Protein AF-A0A183T6U9-F1 (afdb_monomer_lite)

Foldseek 3Di:
DDDPDPPCVVVPPPPDPPDPPCVVVVVVVVVVVVVVVVLVPDDDDQDPVCQLPRQWKHFPVNADPQKDQQDPPADFPDFHDDDDPPDGTGTMHTCVRIDGHDD

Sequence (103 aa):
MKEYCDPDTALTGDLRARESTMEPEIHDAVDAECIQNCLRQLPLPRQVSDLKNYPLYVLQRHLLKFEVIHTPDAPVIGFLKVGKIDSMGEPFSSRDYLHICHT

Radius of gyration: 22.12 Å; chains: 1; bounding box: 36×36×67 Å

Secondary structure (DSSP, 8-state):
------GGGGTSS---------HHHHHHHHHHHHHHHHHHHSPPP-SHHHHHT-SSEEEGGG--TTEEES-TTPPEEEEE--SSTTSPPEEEEEGGGEEE---

Organism: Schistocephalus solidus (NCBI:txid70667)

InterPro domains:
  IPR004583 DNA repair protein Rad4 [PTHR12135] (27-103)
  IPR018326 Rad4 beta-hairpin domain 1 [PF10403] (43-91)
  IPR018326 Rad4 beta-hairpin domain 1 [SM01030] (40-99)

pLDDT: mean 79.56, std 14.57, range [43.62, 95.94]

Structure (mmCIF, N/CA/C/O backbone):
data_AF-A0A183T6U9-F1
#
_entry.id   AF-A0A183T6U9-F1
#
loop_
_atom_site.group_PDB
_atom_site.id
_atom_site.type_symbol
_atom_site.label_atom_id
_atom_site.label_alt_id
_atom_site.label_comp_id
_atom_site.label_asym_id
_atom_site.label_entity_id
_atom_site.label_seq_id
_atom_site.pdbx_PDB_ins_code
_atom_site.Cartn_x
_atom_site.Cartn_y
_atom_site.Cartn_z
_atom_site.occupancy
_atom_site.B_iso_or_equiv
_atom_site.auth_seq_id
_atom_site.auth_comp_id
_atom_site.auth_asym_id
_atom_site.auth_atom_id
_atom_site.pdbx_PDB_model_num
ATOM 1 N N . MET A 1 1 ? -14.123 -6.120 -30.751 1.00 43.62 1 MET A N 1
ATOM 2 C CA . MET A 1 1 ? -12.920 -5.331 -30.421 1.00 43.62 1 MET A CA 1
ATOM 3 C C . MET A 1 1 ? -11.972 -5.483 -31.592 1.00 43.62 1 MET A C 1
ATOM 5 O O . MET A 1 1 ? -11.670 -6.612 -31.945 1.00 43.62 1 MET A O 1
ATOM 9 N N . LYS A 1 2 ? -11.657 -4.391 -32.293 1.00 46.38 2 LYS A N 1
ATOM 10 C CA . LYS A 1 2 ? -10.671 -4.408 -33.378 1.00 46.38 2 LYS A CA 1
ATOM 11 C C . LYS A 1 2 ? -9.315 -4.190 -32.723 1.00 46.38 2 LYS A C 1
ATOM 13 O O . LYS A 1 2 ? -9.084 -3.115 -32.182 1.00 46.38 2 LYS A O 1
ATOM 18 N N . GLU A 1 3 ? -8.491 -5.227 -32.734 1.00 51.53 3 GLU A N 1
ATOM 19 C CA . GLU A 1 3 ? -7.059 -5.123 -32.470 1.00 51.53 3 GLU A CA 1
ATOM 20 C C . GLU A 1 3 ? -6.500 -4.128 -33.492 1.00 51.53 3 GLU A C 1
ATOM 22 O O . GLU A 1 3 ? -6.526 -4.383 -34.698 1.00 51.53 3 GLU A O 1
ATOM 27 N N . TYR A 1 4 ? -6.096 -2.951 -33.026 1.00 55.81 4 TYR A N 1
ATOM 28 C CA . TYR A 1 4 ? -5.410 -1.967 -33.851 1.00 55.81 4 TYR A CA 1
ATOM 29 C C . TYR A 1 4 ? -3.947 -2.406 -33.926 1.00 55.81 4 TYR A C 1
ATOM 31 O O . TYR A 1 4 ? -3.098 -1.924 -33.186 1.00 55.81 4 TYR A O 1
ATOM 39 N N . CYS A 1 5 ? -3.678 -3.426 -34.735 1.00 55.66 5 CYS A N 1
ATOM 40 C CA . CYS A 1 5 ? -2.320 -3.779 -35.109 1.00 55.66 5 CYS A CA 1
ATOM 41 C C . CYS A 1 5 ? -2.148 -3.304 -36.547 1.00 55.66 5 CYS A C 1
ATOM 43 O O . CYS A 1 5 ? -2.720 -3.898 -37.464 1.00 55.66 5 CYS A O 1
ATOM 45 N N . ASP A 1 6 ? -1.458 -2.176 -36.714 1.00 58.31 6 ASP A N 1
ATOM 46 C CA . ASP A 1 6 ? -1.179 -1.598 -38.023 1.00 58.31 6 ASP A CA 1
ATOM 47 C C . ASP A 1 6 ? -0.342 -2.603 -38.837 1.00 58.31 6 ASP A C 1
ATOM 49 O O . ASP A 1 6 ? 0.798 -2.901 -38.467 1.00 58.31 6 ASP A O 1
ATOM 53 N N . PRO A 1 7 ? -0.878 -3.163 -39.939 1.00 58.84 7 PRO A N 1
ATOM 54 C CA . PRO A 1 7 ? -0.192 -4.198 -40.714 1.00 58.84 7 PRO A CA 1
ATOM 55 C C . PRO A 1 7 ? 1.064 -3.674 -41.435 1.00 58.84 7 PRO A C 1
ATOM 57 O O . PRO A 1 7 ? 1.867 -4.471 -41.918 1.00 58.84 7 PRO A O 1
ATOM 60 N N . ASP A 1 8 ? 1.259 -2.353 -41.474 1.00 53.31 8 ASP A N 1
ATOM 61 C CA . ASP A 1 8 ? 2.380 -1.699 -42.153 1.00 53.31 8 ASP A CA 1
ATOM 62 C C . ASP A 1 8 ? 3.701 -1.784 -41.371 1.00 53.31 8 ASP A C 1
ATOM 64 O O . ASP A 1 8 ? 4.769 -1.758 -41.980 1.00 53.31 8 ASP A O 1
ATOM 68 N N . THR A 1 9 ? 3.679 -1.969 -40.044 1.00 57.34 9 THR A N 1
ATOM 69 C CA . THR A 1 9 ? 4.921 -2.058 -39.247 1.00 57.34 9 THR A CA 1
ATOM 70 C C . THR A 1 9 ? 5.763 -3.287 -39.609 1.00 57.34 9 THR A C 1
ATOM 72 O O . THR A 1 9 ? 6.987 -3.255 -39.499 1.00 57.34 9 THR A O 1
ATOM 75 N N . ALA A 1 10 ? 5.136 -4.364 -40.092 1.00 54.19 10 ALA A N 1
ATOM 76 C CA . ALA A 1 10 ? 5.841 -5.582 -40.491 1.00 54.19 10 ALA A CA 1
ATOM 77 C C . ALA A 1 10 ? 6.580 -5.459 -41.841 1.00 54.19 10 ALA A C 1
ATOM 79 O O . ALA A 1 10 ? 7.465 -6.267 -42.121 1.00 54.19 10 ALA A O 1
ATOM 80 N N . LEU A 1 11 ? 6.236 -4.472 -42.680 1.00 55.66 11 LEU A N 1
ATOM 81 C CA . LEU A 1 11 ? 6.770 -4.325 -44.042 1.00 55.66 11 LEU A CA 1
ATOM 82 C C . LEU A 1 11 ? 7.994 -3.401 -44.133 1.00 55.66 11 LEU A C 1
ATOM 84 O O . LEU A 1 11 ? 8.765 -3.521 -45.084 1.00 55.66 11 LEU A O 1
ATOM 88 N N . THR A 1 12 ? 8.221 -2.524 -43.151 1.00 56.53 12 THR A N 1
ATOM 89 C CA . THR A 1 12 ? 9.282 -1.497 -43.202 1.00 56.53 12 THR A CA 1
ATOM 90 C C . THR A 1 12 ? 10.704 -2.050 -43.012 1.00 56.53 12 THR A C 1
ATOM 92 O O . THR A 1 12 ? 11.669 -1.304 -43.094 1.00 56.53 12 THR A O 1
ATOM 95 N N . GLY A 1 13 ? 10.899 -3.354 -42.785 1.00 54.19 13 GLY A N 1
ATOM 96 C CA . GLY A 1 13 ? 12.247 -3.932 -42.633 1.00 54.19 13 GLY A CA 1
ATOM 97 C C . GLY A 1 13 ? 12.991 -3.491 -41.362 1.00 54.19 13 GLY A C 1
ATOM 98 O O . GLY A 1 13 ? 14.100 -3.954 -41.114 1.00 54.19 13 GLY A O 1
ATOM 99 N N . ASP A 1 14 ? 12.356 -2.685 -40.510 1.00 55.97 14 ASP A N 1
ATOM 100 C CA . ASP A 1 14 ? 12.864 -2.215 -39.218 1.00 55.97 14 ASP A CA 1
ATOM 101 C C . ASP A 1 14 ? 12.649 -3.239 -38.091 1.00 55.97 14 ASP A C 1
ATOM 103 O O . ASP A 1 14 ? 12.487 -2.882 -36.921 1.00 55.97 14 ASP A O 1
ATOM 107 N N . LEU A 1 15 ? 12.670 -4.538 -38.412 1.00 57.62 15 LEU A N 1
ATOM 108 C CA . LEU A 1 15 ? 12.811 -5.586 -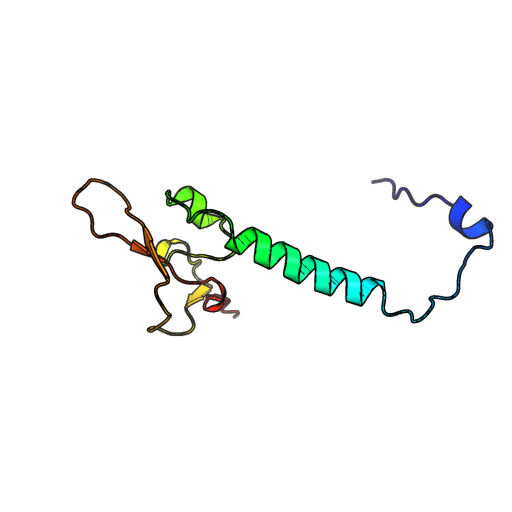37.404 1.00 57.62 15 LEU A CA 1
ATOM 109 C C . LEU A 1 15 ? 14.238 -5.508 -36.852 1.00 57.62 15 LEU A C 1
ATOM 111 O O . LEU A 1 15 ? 15.099 -6.320 -37.196 1.00 57.62 15 LEU A O 1
ATOM 115 N N . ARG A 1 16 ? 14.514 -4.501 -36.013 1.00 56.75 16 ARG A N 1
ATOM 116 C CA . ARG A 1 16 ? 15.733 -4.488 -35.210 1.00 56.75 16 ARG A CA 1
ATOM 117 C C . ARG A 1 16 ? 15.753 -5.807 -34.452 1.00 56.75 16 ARG A C 1
ATOM 119 O O . ARG A 1 16 ? 14.783 -6.147 -33.770 1.00 56.75 16 ARG A O 1
ATOM 126 N N . ALA A 1 17 ? 16.838 -6.567 -34.604 1.00 61.81 17 ALA A N 1
ATOM 127 C CA . ALA A 1 17 ? 17.108 -7.680 -33.709 1.00 61.81 17 ALA A CA 1
ATOM 128 C C . ALA A 1 17 ? 16.894 -7.161 -32.284 1.00 61.81 17 ALA A C 1
ATOM 130 O O . ALA A 1 17 ? 17.341 -6.051 -31.996 1.00 61.81 17 ALA A O 1
ATOM 131 N N . ARG A 1 18 ? 16.160 -7.903 -31.436 1.00 57.38 18 ARG A N 1
ATOM 132 C CA . ARG A 1 18 ? 16.029 -7.565 -30.013 1.00 57.38 18 ARG A CA 1
ATOM 133 C C . ARG A 1 18 ? 17.440 -7.477 -29.454 1.00 57.38 18 ARG A C 1
ATOM 135 O O . ARG A 1 18 ? 18.071 -8.490 -29.165 1.00 57.38 18 ARG A O 1
ATOM 142 N N . GLU A 1 19 ? 17.953 -6.264 -29.414 1.00 59.50 19 GLU A N 1
ATOM 143 C CA . GLU A 1 19 ? 19.234 -5.953 -28.836 1.00 59.50 19 GLU A CA 1
ATOM 144 C C . GLU A 1 19 ? 19.061 -6.294 -27.357 1.00 59.50 19 GLU A C 1
ATOM 146 O O . GLU A 1 19 ? 18.107 -5.844 -26.724 1.00 59.50 19 GLU A O 1
ATOM 151 N N . SER A 1 20 ? 19.912 -7.177 -26.829 1.00 55.91 20 SER A N 1
ATOM 152 C CA . SER A 1 20 ? 19.910 -7.602 -25.419 1.00 55.91 20 SER A CA 1
ATOM 153 C C . SER A 1 20 ? 20.356 -6.461 -24.491 1.00 55.91 20 SER A C 1
ATOM 155 O O . SER A 1 20 ? 21.062 -6.678 -23.507 1.00 55.91 20 SER A O 1
ATOM 157 N N . THR A 1 21 ? 20.044 -5.223 -24.853 1.00 58.88 21 THR A N 1
ATOM 158 C CA . THR A 1 21 ? 20.353 -4.041 -24.078 1.00 58.88 21 THR A CA 1
ATOM 159 C C . THR A 1 21 ? 19.371 -4.045 -22.923 1.00 58.88 21 THR A C 1
ATOM 161 O O . THR A 1 21 ? 18.168 -3.932 -23.140 1.00 58.88 21 THR A O 1
ATOM 164 N N . MET A 1 22 ? 19.887 -4.179 -21.704 1.00 59.03 22 MET A N 1
ATOM 165 C CA . MET A 1 22 ? 19.125 -4.219 -20.448 1.00 59.03 22 MET A CA 1
ATOM 166 C C . MET A 1 22 ? 18.372 -2.898 -20.149 1.00 59.03 22 MET A C 1
ATOM 168 O O . MET A 1 22 ? 17.930 -2.654 -19.033 1.00 59.03 22 MET A O 1
ATOM 172 N N . GLU A 1 23 ? 18.259 -2.001 -21.132 1.00 64.50 23 GLU A N 1
ATOM 173 C CA . GLU A 1 23 ? 17.675 -0.662 -21.039 1.00 64.50 23 GLU A CA 1
ATOM 174 C C . GLU A 1 23 ? 16.244 -0.645 -20.492 1.00 64.50 23 GLU A C 1
ATOM 176 O O . GLU A 1 23 ? 15.999 0.137 -19.574 1.00 64.50 23 GLU A O 1
ATOM 181 N N . PRO A 1 24 ? 15.293 -1.475 -20.976 1.00 76.69 24 PRO A N 1
ATOM 182 C CA . PRO A 1 24 ? 13.945 -1.457 -20.417 1.00 76.69 24 PRO A CA 1
ATOM 183 C C . PRO A 1 24 ? 13.934 -1.938 -18.961 1.00 76.69 24 PRO A C 1
ATOM 185 O O . PRO A 1 24 ? 13.236 -1.361 -18.139 1.00 76.69 24 PRO A O 1
ATOM 188 N N . GLU A 1 25 ? 14.764 -2.922 -18.608 1.00 79.88 25 GLU A N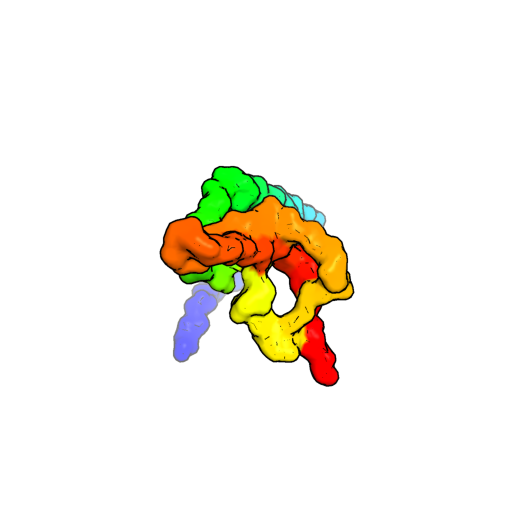 1
ATOM 189 C CA . GLU A 1 25 ? 14.832 -3.448 -17.238 1.00 79.88 25 GLU A CA 1
ATOM 190 C C . GLU A 1 25 ? 15.436 -2.426 -16.262 1.00 79.88 25 GLU A C 1
ATOM 192 O O . GLU A 1 25 ? 14.989 -2.314 -15.120 1.00 79.88 25 GLU A O 1
ATOM 197 N N . ILE A 1 26 ? 16.432 -1.652 -16.712 1.00 83.94 26 ILE A N 1
ATOM 198 C CA . ILE A 1 26 ? 17.008 -0.544 -15.939 1.00 83.94 26 ILE A CA 1
ATOM 199 C C . ILE A 1 26 ? 15.963 0.557 -15.745 1.00 83.94 26 ILE A C 1
ATOM 201 O O . ILE A 1 26 ? 15.819 1.070 -14.636 1.00 83.94 26 ILE A O 1
ATOM 205 N N . HIS A 1 27 ? 15.224 0.910 -16.799 1.00 87.69 27 HIS A N 1
ATOM 206 C CA . HIS A 1 27 ? 14.181 1.928 -16.715 1.00 87.69 27 HIS A CA 1
ATOM 207 C C . HIS A 1 27 ? 13.072 1.526 -15.740 1.00 87.69 27 HIS A C 1
ATOM 209 O O . HIS A 1 27 ? 12.734 2.314 -14.860 1.00 87.69 27 HIS A O 1
ATOM 215 N N . ASP A 1 28 ? 12.588 0.285 -15.828 1.00 91.25 28 ASP A N 1
ATOM 216 C CA . ASP A 1 28 ? 11.549 -0.246 -14.944 1.00 91.25 28 ASP A CA 1
ATOM 217 C C . ASP A 1 28 ? 11.984 -0.218 -13.468 1.00 91.25 28 ASP A C 1
ATOM 219 O O . ASP A 1 28 ? 11.195 0.126 -12.583 1.00 91.25 28 ASP A O 1
ATOM 223 N N . ALA A 1 29 ? 13.251 -0.550 -13.187 1.00 92.50 29 ALA A N 1
ATOM 224 C CA . ALA A 1 29 ? 13.801 -0.492 -11.834 1.00 92.50 29 ALA A CA 1
ATOM 225 C C . ALA A 1 29 ? 13.848 0.948 -11.298 1.00 92.50 29 ALA A C 1
ATOM 227 O O . ALA A 1 29 ? 13.380 1.205 -10.186 1.00 92.50 29 ALA A O 1
ATOM 228 N N . VAL A 1 30 ? 14.347 1.889 -12.107 1.00 95.12 30 VAL A N 1
ATOM 229 C CA . VAL A 1 30 ? 14.405 3.315 -11.748 1.00 95.12 30 VAL A CA 1
ATOM 230 C C . VAL A 1 30 ? 13.000 3.873 -11.514 1.00 95.12 30 VAL A C 1
ATOM 232 O O . VAL A 1 30 ? 12.765 4.569 -10.523 1.00 95.12 30 VAL A O 1
ATOM 235 N N . ASP A 1 31 ? 12.045 3.530 -12.375 1.00 94.88 31 ASP A N 1
ATOM 236 C CA . ASP A 1 31 ? 10.659 3.969 -12.253 1.00 94.88 31 ASP A CA 1
ATOM 237 C C . ASP A 1 31 ? 10.009 3.424 -10.977 1.00 94.88 31 ASP A C 1
ATOM 239 O O . ASP A 1 31 ? 9.344 4.173 -10.255 1.00 94.88 31 ASP A O 1
ATOM 243 N N . ALA A 1 32 ? 10.248 2.153 -10.633 1.00 93.38 32 ALA A N 1
ATOM 244 C CA . ALA A 1 32 ? 9.758 1.563 -9.390 1.00 93.38 32 ALA A CA 1
ATOM 245 C C . ALA A 1 32 ? 10.292 2.307 -8.152 1.00 93.38 32 ALA A C 1
ATOM 247 O O . ALA A 1 32 ? 9.520 2.636 -7.242 1.00 93.38 32 ALA A O 1
ATOM 248 N N . GLU A 1 33 ? 11.588 2.631 -8.129 1.00 94.56 33 GLU A N 1
ATOM 249 C CA . GLU A 1 33 ? 12.208 3.407 -7.049 1.00 94.56 33 GLU A CA 1
ATOM 250 C C . GLU A 1 33 ? 11.634 4.830 -6.963 1.00 94.56 33 GLU A C 1
ATOM 252 O O . GLU A 1 33 ? 11.284 5.305 -5.874 1.00 94.56 33 GLU A O 1
ATOM 257 N N . CYS A 1 34 ? 11.470 5.501 -8.106 1.00 95.94 34 CYS A N 1
ATOM 258 C CA . CYS A 1 34 ? 10.864 6.828 -8.188 1.00 95.94 34 CYS A CA 1
ATOM 259 C C . CYS A 1 34 ? 9.421 6.835 -7.666 1.00 95.94 34 CYS A C 1
ATOM 261 O O . CYS A 1 34 ? 9.057 7.711 -6.871 1.00 95.94 34 CYS A O 1
ATOM 263 N N . ILE A 1 35 ? 8.612 5.847 -8.058 1.00 94.19 35 ILE A N 1
ATOM 264 C CA . ILE A 1 35 ? 7.230 5.690 -7.591 1.00 94.19 35 ILE A CA 1
ATOM 265 C C . ILE A 1 35 ? 7.209 5.491 -6.074 1.00 94.19 35 ILE A C 1
ATOM 267 O O . ILE A 1 35 ? 6.464 6.185 -5.377 1.00 94.19 35 ILE A O 1
ATOM 271 N N . GLN A 1 36 ? 8.051 4.604 -5.533 1.00 92.50 36 GLN A N 1
ATOM 272 C CA . GLN A 1 36 ? 8.111 4.386 -4.087 1.00 92.50 36 GLN A CA 1
ATOM 273 C C . GLN A 1 36 ? 8.523 5.647 -3.323 1.00 92.50 36 GLN A C 1
ATOM 275 O O . GLN A 1 36 ? 7.923 5.967 -2.292 1.00 92.50 36 GLN A O 1
ATOM 280 N N . ASN A 1 37 ? 9.507 6.394 -3.825 1.00 94.25 37 ASN A N 1
ATOM 281 C CA . ASN A 1 37 ? 9.939 7.634 -3.189 1.00 94.25 37 ASN A CA 1
ATOM 282 C C . ASN A 1 37 ? 8.822 8.691 -3.193 1.00 94.25 37 ASN A C 1
ATOM 284 O O . ASN A 1 37 ? 8.568 9.325 -2.168 1.00 94.25 37 ASN A O 1
ATOM 288 N N . CYS A 1 38 ? 8.097 8.823 -4.307 1.00 93.81 38 CYS A N 1
ATOM 289 C CA . CYS A 1 38 ? 6.942 9.715 -4.414 1.00 93.81 38 CYS A CA 1
ATOM 290 C C . CYS A 1 38 ? 5.859 9.362 -3.379 1.00 93.81 38 CYS A C 1
ATOM 292 O O . CYS A 1 38 ? 5.404 10.228 -2.629 1.00 93.81 38 CYS A O 1
ATOM 294 N N . LEU A 1 39 ? 5.512 8.076 -3.248 1.00 91.19 39 LEU A N 1
ATOM 295 C CA . LEU A 1 39 ? 4.508 7.613 -2.281 1.00 91.19 39 LEU A CA 1
ATOM 296 C C . LEU A 1 39 ? 4.899 7.875 -0.820 1.00 91.19 39 LEU A C 1
ATOM 298 O O . LEU A 1 39 ? 4.025 8.119 0.014 1.00 91.19 39 LEU A O 1
ATOM 302 N N . ARG A 1 40 ? 6.198 7.833 -0.498 1.00 89.31 40 ARG A N 1
ATOM 303 C CA . ARG A 1 40 ? 6.716 8.115 0.852 1.00 89.31 40 ARG A CA 1
ATOM 304 C C . ARG A 1 40 ? 6.709 9.603 1.201 1.00 89.31 40 ARG A C 1
ATOM 306 O O . ARG A 1 40 ? 6.645 9.936 2.381 1.00 89.31 40 ARG A O 1
ATOM 313 N N . GLN A 1 41 ? 6.784 10.480 0.201 1.00 91.94 41 GLN A N 1
ATOM 314 C CA . GLN A 1 41 ? 6.721 11.934 0.386 1.00 91.94 41 GLN A CA 1
ATOM 315 C C . GLN A 1 41 ? 5.288 12.446 0.563 1.00 91.94 41 GLN A C 1
ATOM 317 O O . GLN A 1 41 ? 5.090 13.551 1.073 1.00 91.94 41 GLN A O 1
ATOM 322 N N . LEU A 1 42 ? 4.286 11.657 0.159 1.00 89.06 42 LEU A N 1
ATOM 323 C CA . LEU A 1 42 ? 2.888 12.010 0.364 1.00 89.06 42 LEU A CA 1
ATOM 324 C C . LEU A 1 42 ? 2.570 12.139 1.861 1.00 89.06 42 LEU A C 1
ATOM 326 O O . LEU A 1 42 ? 3.057 11.358 2.684 1.00 89.06 42 LEU A O 1
ATOM 330 N N . PRO A 1 43 ? 1.731 13.119 2.237 1.00 88.81 43 PRO A N 1
ATOM 331 C CA . PRO A 1 43 ? 1.323 13.278 3.621 1.00 88.81 43 PRO A CA 1
ATOM 332 C C . PRO A 1 43 ? 0.547 12.048 4.099 1.00 88.81 43 PRO A C 1
ATOM 334 O O . PRO A 1 43 ? -0.228 11.452 3.351 1.00 88.81 43 PRO A O 1
ATOM 337 N N . LEU A 1 44 ? 0.709 11.716 5.383 1.00 84.44 44 LEU A N 1
ATOM 338 C CA . LEU A 1 44 ? -0.047 10.635 6.009 1.00 84.44 44 LEU A CA 1
ATOM 339 C C . LEU A 1 44 ? -1.562 10.870 5.849 1.00 84.44 44 LEU A C 1
ATOM 341 O O . LEU A 1 44 ? -2.045 11.983 6.111 1.00 84.44 44 LEU A O 1
ATOM 345 N N . PRO A 1 45 ? -2.321 9.838 5.446 1.00 85.00 45 PRO A N 1
ATOM 346 C CA . PRO A 1 45 ? -3.762 9.940 5.270 1.00 85.00 45 PRO A CA 1
ATOM 347 C C . PRO A 1 45 ? -4.448 10.280 6.597 1.00 85.00 45 PRO A C 1
ATOM 349 O O . PRO A 1 45 ? -4.112 9.744 7.653 1.00 85.00 45 PRO A O 1
ATOM 352 N N . ARG A 1 46 ? -5.419 11.199 6.542 1.00 83.81 46 ARG A N 1
ATOM 353 C CA . ARG A 1 46 ? -6.118 11.736 7.727 1.00 83.81 46 ARG A CA 1
ATOM 354 C C . ARG A 1 46 ? -7.491 11.120 7.954 1.00 83.81 46 ARG A C 1
ATOM 356 O O . ARG A 1 46 ? -8.054 11.283 9.033 1.00 83.81 46 ARG A O 1
ATOM 363 N N . GLN A 1 47 ? -8.033 10.440 6.949 1.00 86.25 47 GLN A N 1
ATOM 364 C CA . GLN A 1 47 ? -9.346 9.814 7.005 1.00 86.25 47 GLN A CA 1
ATOM 365 C C . GLN A 1 47 ? -9.232 8.309 6.791 1.00 86.25 47 GLN A C 1
ATOM 367 O O . GLN A 1 47 ? -8.345 7.816 6.097 1.00 86.25 47 GLN A O 1
ATOM 372 N N . VAL A 1 48 ? -10.185 7.578 7.366 1.00 87.81 48 VAL A N 1
ATOM 373 C CA . VAL A 1 48 ? -10.269 6.118 7.233 1.00 87.81 48 VAL A CA 1
ATOM 374 C C . VAL A 1 48 ? -10.533 5.715 5.782 1.00 87.81 48 VAL A C 1
ATOM 376 O O . VAL A 1 48 ? -9.970 4.731 5.311 1.00 87.81 48 VAL A O 1
ATOM 379 N N . SER A 1 49 ? -11.358 6.485 5.064 1.00 87.12 49 SER A N 1
ATOM 380 C CA . SER A 1 49 ? -11.661 6.267 3.644 1.00 87.12 49 SER A CA 1
ATOM 381 C C . SER A 1 49 ? -10.400 6.264 2.786 1.00 87.12 49 SER A C 1
ATOM 383 O O . SER A 1 49 ? -10.235 5.387 1.942 1.00 87.12 49 SER A O 1
ATOM 385 N N . ASP A 1 50 ? -9.495 7.202 3.057 1.00 87.38 50 ASP A N 1
ATOM 386 C CA . ASP A 1 50 ? -8.274 7.407 2.280 1.00 87.38 50 ASP A CA 1
ATOM 387 C C . ASP A 1 50 ? -7.281 6.260 2.527 1.00 87.38 50 ASP A C 1
ATOM 389 O O . ASP A 1 50 ? -6.567 5.839 1.620 1.00 87.38 50 ASP A O 1
ATOM 393 N N . LEU A 1 51 ? -7.294 5.691 3.742 1.00 88.38 51 LEU A N 1
ATOM 394 C CA . LEU A 1 51 ? -6.485 4.528 4.116 1.00 88.38 51 LEU A CA 1
ATOM 395 C C . LEU A 1 51 ? -6.946 3.210 3.484 1.00 88.38 51 LEU A C 1
ATOM 397 O O . LEU A 1 51 ? -6.145 2.287 3.381 1.00 88.38 51 LEU A O 1
ATOM 401 N N . LYS A 1 52 ? -8.212 3.073 3.072 1.00 85.88 52 LYS A N 1
ATOM 402 C CA . LYS A 1 52 ? -8.724 1.808 2.510 1.00 85.88 52 LYS A CA 1
ATOM 403 C C . LYS A 1 52 ? -8.033 1.426 1.196 1.00 85.88 52 LYS A C 1
ATOM 405 O O . LYS A 1 52 ? -7.763 0.252 0.951 1.00 85.88 52 LYS A O 1
ATOM 410 N N . ASN A 1 53 ? -7.717 2.423 0.375 1.00 85.00 53 ASN A N 1
ATOM 411 C CA . ASN A 1 53 ? -7.100 2.256 -0.940 1.00 85.00 53 ASN A CA 1
ATOM 412 C C . ASN A 1 53 ? -5.669 2.817 -0.985 1.00 85.00 53 ASN A C 1
ATOM 414 O O . ASN A 1 53 ? -5.124 3.021 -2.067 1.00 85.00 53 ASN A O 1
ATOM 418 N N . TYR A 1 54 ? -5.049 3.054 0.176 1.00 89.31 54 TYR A N 1
ATOM 419 C CA . TYR A 1 54 ? -3.685 3.569 0.241 1.00 89.31 54 TYR A CA 1
ATOM 420 C C . TYR A 1 54 ? -2.677 2.462 -0.110 1.00 89.31 54 TYR A C 1
ATOM 422 O O . TYR A 1 54 ? -2.822 1.346 0.392 1.00 89.31 54 TYR A O 1
ATOM 430 N N . PRO A 1 55 ? -1.659 2.715 -0.953 1.00 90.50 55 PRO A N 1
ATOM 431 C CA . PRO A 1 55 ? -0.744 1.668 -1.412 1.00 90.50 55 PRO A CA 1
ATOM 432 C C . PRO A 1 55 ? 0.174 1.129 -0.305 1.00 90.50 55 PRO A C 1
ATOM 434 O O . PRO A 1 55 ? 0.376 -0.078 -0.241 1.00 90.50 55 PRO A O 1
ATOM 437 N N . LEU A 1 56 ? 0.681 1.990 0.588 1.00 91.06 56 LEU A N 1
ATOM 438 C CA . LEU A 1 56 ? 1.694 1.613 1.592 1.00 91.06 56 LEU A CA 1
ATOM 439 C C . LEU A 1 56 ? 1.129 1.166 2.949 1.00 91.06 56 LEU A C 1
ATOM 441 O O . LEU A 1 56 ? 1.805 0.465 3.694 1.00 91.06 56 LEU A O 1
ATOM 445 N N . TYR A 1 57 ? -0.082 1.58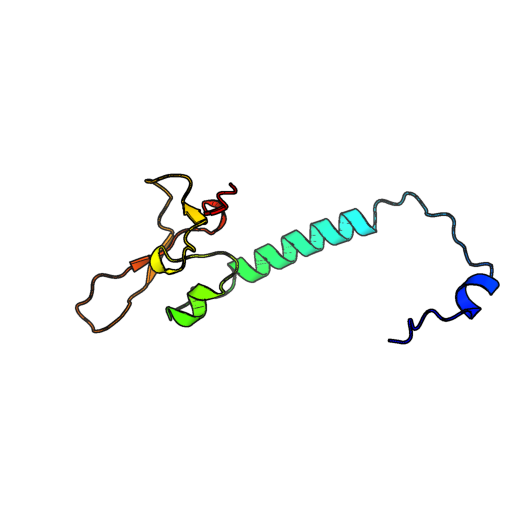6 3.308 1.00 90.75 57 TYR A N 1
ATOM 446 C C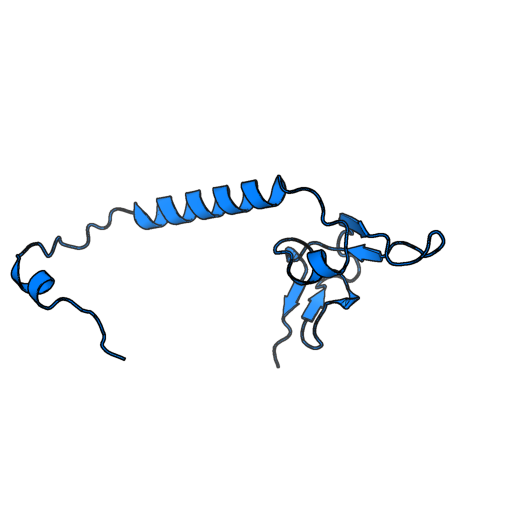A . TYR A 1 57 ? -0.598 1.477 4.675 1.00 90.75 57 TYR A CA 1
ATOM 447 C C . TYR A 1 57 ? -1.958 0.797 4.693 1.00 90.75 57 TYR A C 1
ATOM 449 O O . TYR A 1 57 ? -2.761 0.975 3.778 1.00 90.75 57 TYR A O 1
ATOM 457 N N . VAL A 1 58 ? -2.228 0.052 5.764 1.00 90.88 58 VAL A N 1
ATOM 458 C CA . VAL A 1 58 ? -3.486 -0.672 5.948 1.00 90.88 58 VAL A CA 1
ATOM 459 C C . VAL A 1 58 ? -3.936 -0.632 7.409 1.00 90.88 58 VAL A C 1
ATOM 461 O O . VAL A 1 58 ? -3.129 -0.701 8.336 1.00 90.88 58 VAL A O 1
ATOM 464 N N . LEU A 1 59 ? -5.247 -0.511 7.616 1.00 90.12 59 LEU A N 1
ATOM 465 C CA . LEU A 1 59 ? -5.881 -0.668 8.925 1.00 90.12 59 LEU A CA 1
ATOM 466 C C . LEU A 1 59 ? -6.344 -2.112 9.102 1.00 90.12 59 LEU A C 1
ATOM 468 O O . LEU A 1 59 ? -6.854 -2.716 8.160 1.00 90.12 59 LEU A O 1
ATOM 472 N N . GLN A 1 60 ? -6.285 -2.622 10.332 1.00 87.56 60 GLN A N 1
ATOM 473 C CA . GLN A 1 60 ? -6.735 -3.984 10.651 1.00 87.56 60 GLN A CA 1
ATOM 474 C C . GLN A 1 60 ? -8.199 -4.240 10.251 1.00 87.56 60 GLN A C 1
ATOM 476 O O . GLN A 1 60 ? -8.535 -5.301 9.739 1.00 87.56 60 GLN A O 1
ATOM 481 N N . ARG A 1 61 ? -9.069 -3.235 10.391 1.00 87.94 61 ARG A N 1
ATOM 482 C CA . ARG A 1 61 ? -10.480 -3.296 9.963 1.00 87.94 61 ARG A CA 1
ATOM 483 C C . ARG A 1 61 ? -10.698 -3.408 8.446 1.00 87.94 61 ARG A C 1
ATOM 485 O O . ARG A 1 61 ? -11.816 -3.686 8.024 1.00 87.94 61 ARG A O 1
ATOM 492 N N . HIS A 1 62 ? -9.687 -3.108 7.627 1.00 90.12 62 HIS A N 1
ATOM 493 C CA . HIS A 1 62 ? -9.776 -3.178 6.164 1.00 90.12 62 HIS A CA 1
ATOM 494 C C . HIS A 1 62 ? -9.297 -4.516 5.602 1.00 90.12 62 HIS A C 1
ATOM 496 O O . HIS A 1 62 ? -9.444 -4.734 4.402 1.00 90.12 62 HIS A O 1
ATOM 502 N N . LEU A 1 63 ? -8.745 -5.386 6.448 1.00 89.88 63 LEU A N 1
ATOM 503 C CA . LEU A 1 63 ? -8.289 -6.705 6.040 1.00 89.88 63 LEU A CA 1
ATOM 504 C C . LEU A 1 63 ? -9.475 -7.549 5.580 1.00 89.88 63 LEU A C 1
ATOM 506 O O . LEU A 1 63 ? -10.532 -7.590 6.221 1.00 89.88 63 LEU A O 1
ATOM 510 N N . LEU A 1 64 ? -9.295 -8.230 4.455 1.00 91.31 64 LEU A N 1
ATOM 511 C CA . LEU A 1 64 ? -10.256 -9.214 3.976 1.00 91.31 64 LEU A CA 1
ATOM 512 C C . LEU A 1 64 ? -10.121 -10.520 4.773 1.00 91.31 64 LEU A C 1
ATOM 514 O O . LEU A 1 64 ? -9.115 -10.779 5.419 1.00 91.31 64 LEU A O 1
ATOM 518 N N . LYS A 1 65 ? -11.128 -11.399 4.700 1.00 91.44 65 LYS A N 1
ATOM 519 C CA . LYS A 1 65 ? -11.116 -12.700 5.408 1.00 91.44 65 LYS A CA 1
ATOM 520 C C . LYS A 1 65 ? -9.931 -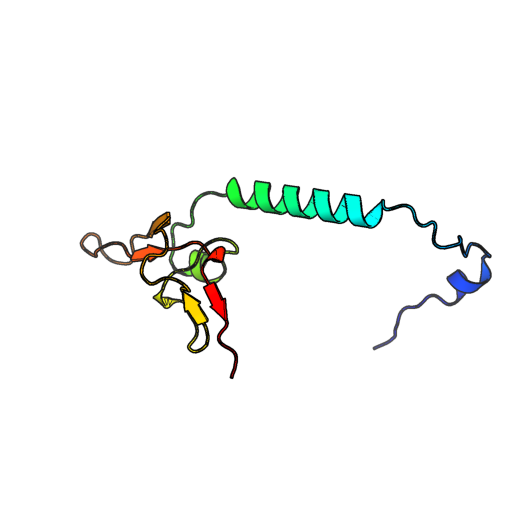13.611 5.048 1.00 91.44 65 LYS A C 1
ATOM 522 O O . LYS A 1 65 ? -9.657 -14.563 5.765 1.00 91.44 65 LYS A O 1
ATOM 527 N N . PHE A 1 66 ? -9.321 -13.367 3.892 1.00 93.06 66 PHE A N 1
ATOM 528 C CA . PHE A 1 66 ? -8.183 -14.107 3.351 1.00 93.06 66 PHE A CA 1
ATOM 529 C C . PHE A 1 66 ? -6.881 -13.310 3.478 1.00 93.06 66 PHE A C 1
ATOM 531 O O . PHE A 1 66 ? -5.882 -13.664 2.872 1.00 93.06 66 PHE A O 1
ATOM 538 N N . GLU A 1 67 ? -6.890 -12.215 4.227 1.00 91.38 67 GLU A N 1
ATOM 539 C CA . GLU A 1 67 ? -5.722 -11.393 4.481 1.00 91.38 67 GLU A CA 1
ATOM 540 C C . GLU A 1 67 ? -5.439 -11.386 5.977 1.00 91.38 67 GLU A C 1
ATOM 542 O O . GLU A 1 67 ? -6.335 -11.193 6.800 1.0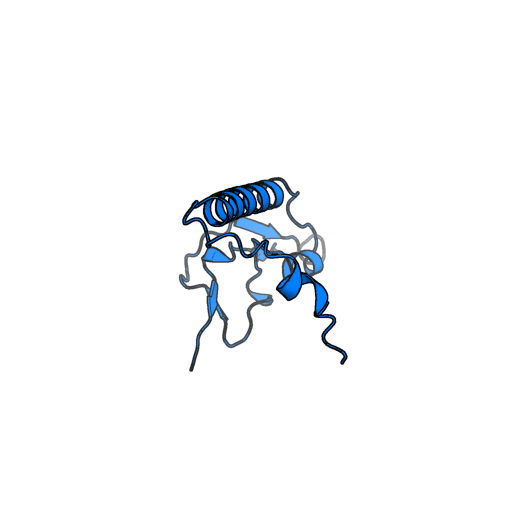0 91.38 67 GLU A O 1
ATOM 547 N N . VAL A 1 68 ? -4.178 -11.584 6.332 1.00 89.69 68 VAL A N 1
ATOM 548 C CA . VAL A 1 68 ? -3.719 -11.552 7.719 1.00 89.69 68 VAL A CA 1
ATOM 549 C C . VAL A 1 68 ? -2.449 -10.731 7.810 1.00 89.69 68 VAL A C 1
ATOM 551 O O . VAL A 1 68 ? -1.675 -10.649 6.861 1.00 89.69 68 VAL A O 1
ATOM 554 N N . ILE A 1 69 ? -2.210 -10.124 8.963 1.00 89.56 69 ILE A N 1
ATOM 555 C CA . ILE A 1 69 ? -0.912 -9.519 9.243 1.00 89.56 69 ILE A CA 1
ATOM 556 C C . ILE A 1 69 ? 0.002 -10.647 9.734 1.00 89.56 69 ILE A C 1
ATOM 558 O O . ILE A 1 69 ? -0.325 -11.315 10.714 1.00 89.56 69 ILE A O 1
ATOM 562 N N . HIS A 1 70 ? 1.107 -10.889 9.021 1.00 80.44 70 HIS A N 1
ATOM 563 C CA . HIS A 1 70 ? 1.975 -12.064 9.191 1.00 80.44 70 HIS A CA 1
ATOM 564 C C . HIS A 1 70 ? 2.533 -12.209 10.615 1.00 80.44 70 HIS A C 1
ATOM 566 O O . HIS A 1 70 ? 2.763 -13.323 11.082 1.00 80.44 70 HIS A O 1
ATOM 572 N N . THR A 1 71 ? 2.739 -11.097 11.323 1.00 79.19 71 THR A N 1
ATOM 573 C CA . THR A 1 71 ? 3.153 -11.105 12.726 1.00 79.19 71 THR A CA 1
ATOM 574 C C . THR A 1 71 ? 2.094 -10.441 13.609 1.00 79.19 71 THR A C 1
ATOM 576 O O . THR A 1 71 ? 1.646 -9.336 13.294 1.00 79.19 71 THR A O 1
ATOM 579 N N . PRO A 1 72 ? 1.715 -11.057 14.749 1.00 69.75 72 PRO A N 1
ATOM 580 C CA . PRO A 1 72 ? 0.869 -10.386 15.740 1.00 69.75 72 PRO A CA 1
ATOM 581 C C . PRO A 1 72 ? 1.540 -9.115 16.296 1.00 69.75 72 PRO A C 1
ATOM 583 O O . PRO A 1 72 ? 0.848 -8.201 16.735 1.00 69.75 72 PRO A O 1
ATOM 586 N N . ASP A 1 73 ? 2.870 -9.031 16.187 1.00 73.38 73 ASP A N 1
ATOM 587 C CA . ASP A 1 73 ? 3.711 -7.931 16.668 1.00 73.38 73 ASP A CA 1
ATOM 588 C C . ASP A 1 73 ? 4.115 -6.948 15.554 1.00 73.38 73 ASP A C 1
ATOM 590 O O . ASP A 1 73 ? 5.135 -6.263 15.663 1.00 73.38 73 ASP A O 1
ATOM 594 N N . ALA A 1 74 ? 3.388 -6.916 14.430 1.00 81.44 74 ALA A N 1
ATOM 595 C CA . ALA A 1 74 ? 3.746 -6.050 13.312 1.00 81.44 74 ALA A CA 1
ATOM 596 C C . ALA A 1 74 ? 3.891 -4.582 13.762 1.00 81.44 74 ALA A C 1
ATOM 598 O O . ALA A 1 74 ? 3.017 -4.070 14.472 1.00 81.44 74 ALA A O 1
ATOM 599 N N . PRO A 1 75 ? 4.956 -3.876 13.334 1.00 86.50 75 PRO A N 1
ATOM 600 C CA . PRO A 1 75 ? 5.175 -2.491 13.718 1.00 86.50 75 PRO A CA 1
ATOM 601 C C . PRO A 1 75 ? 3.976 -1.612 13.360 1.00 86.50 75 PRO A C 1
ATOM 603 O O . PRO A 1 75 ? 3.568 -1.508 12.198 1.00 86.50 75 PRO A O 1
ATOM 606 N N . VAL A 1 76 ? 3.418 -0.958 14.376 1.00 88.62 76 VAL A N 1
ATOM 607 C CA . VAL A 1 76 ? 2.395 0.069 14.193 1.00 88.62 76 VAL A CA 1
ATOM 608 C C . VAL A 1 76 ? 3.099 1.340 13.735 1.00 88.62 76 VAL A C 1
ATOM 610 O O . VAL A 1 76 ? 3.935 1.886 14.453 1.00 88.62 76 VAL A O 1
ATOM 613 N N . ILE A 1 77 ? 2.770 1.808 12.531 1.00 88.19 77 ILE A N 1
ATOM 614 C CA . ILE A 1 77 ? 3.378 3.014 11.950 1.00 88.19 77 ILE A CA 1
ATOM 615 C C . ILE A 1 77 ? 2.810 4.270 12.617 1.00 88.19 77 ILE A C 1
ATOM 617 O O . ILE A 1 77 ? 3.509 5.264 12.807 1.00 88.19 77 ILE A O 1
ATOM 621 N N . GLY A 1 78 ? 1.536 4.224 13.003 1.00 87.56 78 GLY A N 1
ATOM 622 C CA . GLY A 1 78 ? 0.886 5.306 13.719 1.00 87.56 78 GLY A CA 1
ATOM 623 C C . GLY A 1 78 ? -0.559 4.988 14.069 1.00 87.56 78 GLY A C 1
ATOM 624 O O . GLY A 1 78 ? -1.057 3.889 13.825 1.00 87.56 78 GLY A O 1
ATOM 625 N N . PHE A 1 79 ? -1.230 5.990 14.634 1.00 87.81 79 PHE A N 1
ATOM 626 C CA . PHE A 1 79 ? -2.624 5.900 15.048 1.00 87.81 79 PHE A CA 1
ATOM 627 C C . PHE A 1 79 ? -3.474 6.892 14.263 1.00 87.81 79 PHE A C 1
ATOM 629 O O . PHE A 1 79 ? -3.224 8.101 14.302 1.00 87.81 79 PHE A O 1
ATOM 636 N N . LEU A 1 80 ? -4.497 6.393 13.572 1.00 86.94 80 LEU A N 1
ATOM 637 C CA . LEU A 1 80 ? -5.490 7.234 12.921 1.00 86.94 80 LEU A CA 1
ATOM 638 C C . LEU A 1 80 ? -6.638 7.517 13.894 1.00 86.94 80 LEU A C 1
ATOM 640 O O . LEU A 1 80 ? -7.249 6.603 14.441 1.00 86.94 80 LEU A O 1
ATOM 644 N N . LYS A 1 81 ? -6.970 8.793 14.101 1.00 82.38 81 LYS A N 1
ATOM 645 C CA . LYS A 1 81 ? -8.140 9.171 14.904 1.00 82.38 81 LYS A CA 1
ATOM 646 C C . LYS A 1 81 ? -9.413 8.841 14.134 1.00 82.38 81 LYS A C 1
ATOM 648 O O . LYS A 1 81 ? -9.703 9.470 13.119 1.00 82.38 81 LYS A O 1
ATOM 653 N N . VAL A 1 82 ? -10.182 7.880 14.632 1.00 74.38 82 VAL A N 1
ATOM 654 C CA . VAL A 1 82 ? -11.459 7.490 14.037 1.00 74.38 82 VAL A CA 1
ATOM 655 C C . VAL A 1 82 ? -12.591 7.823 14.999 1.00 74.38 82 VAL A C 1
ATOM 657 O O . VAL A 1 82 ? -12.719 7.191 16.039 1.00 74.38 82 VAL A O 1
ATOM 660 N N . GLY A 1 83 ? -13.439 8.791 14.640 1.00 71.31 83 GLY A N 1
ATOM 661 C CA . GLY A 1 83 ? -14.654 9.118 15.395 1.00 71.31 83 GLY A CA 1
ATOM 662 C C . GLY A 1 83 ? -14.585 10.416 16.203 1.00 71.31 83 GLY A C 1
ATOM 663 O O . GLY A 1 83 ? -13.887 11.360 15.832 1.00 71.31 83 GLY A O 1
ATOM 664 N N . LYS A 1 84 ? -15.387 10.489 17.277 1.00 61.28 84 LYS A N 1
ATOM 665 C CA . LYS A 1 84 ? -15.475 11.665 18.161 1.00 61.28 84 LYS A CA 1
ATOM 666 C C . LYS A 1 84 ? -14.212 11.797 19.024 1.00 61.28 84 LYS A C 1
ATOM 668 O O . LYS A 1 84 ? -13.438 10.853 19.154 1.00 61.28 84 LYS A O 1
ATOM 673 N N . ILE A 1 85 ? -14.036 12.985 19.602 1.00 60.22 85 ILE A N 1
ATOM 674 C CA . ILE A 1 85 ? -12.827 13.482 20.287 1.00 60.22 85 ILE A CA 1
ATOM 675 C C . ILE A 1 85 ? -12.238 12.507 21.333 1.00 60.22 85 ILE A C 1
ATOM 677 O O . ILE A 1 85 ? -11.024 12.514 21.519 1.00 60.22 85 ILE A O 1
ATOM 681 N N . ASP A 1 86 ? -13.050 11.618 21.914 1.00 60.03 86 ASP A N 1
ATOM 682 C CA . ASP A 1 86 ? -12.656 10.725 23.017 1.00 60.03 86 ASP A CA 1
ATOM 683 C C . ASP A 1 86 ? -12.384 9.264 22.597 1.00 60.03 86 ASP A C 1
ATOM 685 O O . ASP A 1 86 ? -12.093 8.412 23.437 1.00 60.03 86 ASP A O 1
ATOM 689 N N . SER A 1 87 ? -12.487 8.941 21.303 1.00 65.50 87 SER A N 1
ATOM 690 C CA . SER A 1 87 ? -12.243 7.576 20.806 1.00 65.50 87 SER A CA 1
ATOM 691 C C . SER A 1 87 ? -10.739 7.300 20.687 1.00 65.50 87 SER A C 1
ATOM 693 O O . SER A 1 87 ? -10.005 8.082 20.077 1.00 65.50 87 SER A O 1
ATOM 695 N N . MET A 1 88 ? -10.278 6.168 21.232 1.00 72.19 88 MET A N 1
ATOM 696 C CA . MET A 1 88 ? -8.906 5.677 21.062 1.00 72.19 88 MET A CA 1
ATOM 697 C C . MET A 1 88 ? -8.577 5.558 19.562 1.00 72.19 88 MET A C 1
ATOM 699 O O . MET A 1 88 ? -9.369 5.021 18.788 1.00 72.19 88 MET A O 1
ATOM 703 N N . GLY A 1 89 ? -7.436 6.115 19.142 1.00 81.56 89 GLY A N 1
ATOM 704 C CA . GLY A 1 89 ? -6.996 6.063 17.747 1.00 81.56 89 GLY A CA 1
ATOM 705 C C . GLY A 1 89 ? -6.684 4.634 17.313 1.00 81.56 89 GLY A C 1
ATOM 706 O O . GLY A 1 89 ? -6.210 3.826 18.108 1.00 81.56 89 GLY A O 1
ATOM 707 N N . GLU A 1 90 ? -6.933 4.323 16.049 1.00 87.25 90 GLU A N 1
ATOM 708 C CA . GLU A 1 90 ? -6.706 2.988 15.516 1.00 87.25 90 GLU A CA 1
ATOM 709 C C . GLU A 1 90 ? -5.300 2.818 14.958 1.00 87.25 90 GLU A C 1
ATOM 711 O O . GLU A 1 90 ? -4.855 3.672 14.186 1.00 87.25 90 GLU A O 1
ATOM 716 N N . PRO A 1 91 ? -4.616 1.711 15.280 1.00 88.94 91 PRO A N 1
ATOM 717 C CA . PRO A 1 91 ? -3.305 1.430 14.727 1.00 88.94 91 PRO A CA 1
ATOM 718 C C . PRO A 1 91 ? -3.410 1.050 13.247 1.00 88.94 91 PRO A C 1
ATOM 720 O O . PRO A 1 91 ? -4.228 0.208 12.866 1.00 88.94 91 PRO A O 1
ATOM 723 N N . PHE A 1 92 ? -2.544 1.630 12.418 1.00 90.19 92 PHE A N 1
ATOM 724 C CA . PHE A 1 92 ? -2.313 1.167 11.049 1.00 90.19 92 PHE A CA 1
ATOM 725 C C . PHE A 1 92 ? -0.879 0.654 10.884 1.00 90.19 92 PHE A C 1
ATOM 727 O O . PHE A 1 92 ? 0.065 1.150 11.509 1.00 90.19 92 PHE A O 1
ATOM 734 N N . SER A 1 93 ? -0.729 -0.345 10.020 1.00 90.69 93 SER A N 1
ATOM 735 C CA . SER A 1 93 ? 0.528 -1.051 9.756 1.00 90.69 93 SER A CA 1
ATOM 736 C C . SER A 1 93 ? 0.942 -0.879 8.293 1.00 90.69 93 SER A C 1
ATOM 738 O O . SER A 1 93 ? 0.127 -0.483 7.451 1.00 90.69 93 SER A O 1
ATOM 740 N N . SER A 1 94 ? 2.211 -1.167 7.979 1.00 91.19 94 SER A N 1
ATOM 741 C CA . SER A 1 94 ? 2.648 -1.245 6.579 1.00 91.19 94 SER A CA 1
ATOM 742 C C . SER A 1 94 ? 1.991 -2.435 5.887 1.00 91.19 94 SER A C 1
ATOM 744 O O . SER A 1 94 ? 1.814 -3.499 6.490 1.00 91.19 94 SER A O 1
ATOM 746 N N . ARG A 1 95 ? 1.672 -2.269 4.605 1.00 90.50 95 ARG A N 1
ATOM 747 C CA . ARG A 1 95 ? 1.152 -3.349 3.766 1.00 90.50 95 ARG A CA 1
ATOM 748 C C . ARG A 1 95 ? 2.194 -4.435 3.490 1.00 90.50 95 ARG A C 1
ATOM 750 O O . ARG A 1 95 ? 1.809 -5.540 3.145 1.00 90.50 95 ARG A O 1
ATOM 757 N N . ASP A 1 96 ? 3.475 -4.169 3.738 1.00 90.31 96 ASP A N 1
ATOM 758 C CA . ASP A 1 96 ? 4.549 -5.171 3.630 1.00 90.31 96 ASP A CA 1
ATOM 759 C C . ASP A 1 96 ? 4.380 -6.339 4.618 1.00 90.31 96 ASP A C 1
ATOM 761 O O . ASP A 1 96 ? 4.899 -7.428 4.395 1.00 90.31 96 ASP A O 1
ATOM 765 N N . TYR A 1 97 ? 3.636 -6.127 5.711 1.00 90.31 97 TYR A N 1
ATOM 766 C CA . TYR A 1 97 ? 3.311 -7.170 6.691 1.00 90.31 97 TYR A CA 1
ATOM 767 C C . TYR A 1 97 ? 2.006 -7.908 6.367 1.00 90.31 97 TYR A C 1
ATOM 769 O O . TYR A 1 97 ? 1.595 -8.785 7.129 1.00 90.31 97 TYR A O 1
ATOM 777 N N . LEU A 1 98 ? 1.335 -7.549 5.271 1.00 90.50 98 LEU A N 1
ATOM 778 C CA . LEU A 1 98 ? 0.109 -8.189 4.819 1.00 90.50 98 LEU A CA 1
ATOM 779 C C . LEU A 1 98 ? 0.441 -9.491 4.094 1.00 90.50 98 LEU A C 1
ATOM 781 O O . LEU A 1 98 ? 1.187 -9.508 3.119 1.00 90.50 98 LEU A O 1
ATOM 785 N N . HIS A 1 99 ? -0.170 -10.578 4.538 1.00 90.50 99 HIS A N 1
ATOM 786 C CA . HIS A 1 99 ? -0.092 -11.872 3.891 1.00 90.50 99 HIS A CA 1
ATOM 787 C C . HIS A 1 99 ? -1.465 -12.272 3.358 1.00 90.50 99 HIS A C 1
ATOM 789 O O . HIS A 1 99 ? -2.462 -12.233 4.081 1.00 90.50 99 HIS A O 1
ATOM 795 N N . ILE A 1 100 ? -1.506 -12.669 2.087 1.00 92.44 100 ILE A N 1
ATOM 796 C CA . ILE A 1 100 ? -2.702 -13.209 1.445 1.00 92.44 100 ILE A CA 1
ATOM 797 C C . ILE A 1 100 ? -2.704 -14.720 1.674 1.00 92.44 100 ILE A C 1
ATOM 799 O O . ILE A 1 100 ? -1.875 -15.450 1.134 1.00 92.44 100 ILE A O 1
ATOM 803 N N . CYS A 1 101 ? -3.643 -15.185 2.488 1.00 90.88 101 CYS A N 1
ATOM 804 C CA . CYS A 1 101 ? -3.889 -16.594 2.728 1.00 90.88 101 CYS A CA 1
ATOM 805 C C . CYS A 1 101 ? -4.648 -17.193 1.542 1.00 90.88 101 CYS A C 1
ATOM 807 O O . CYS A 1 101 ? -5.830 -16.913 1.326 1.00 90.88 101 CYS A O 1
ATOM 809 N N . HIS A 1 102 ? -3.971 -18.056 0.795 1.00 88.00 102 HIS A N 1
ATOM 810 C CA . HIS A 1 102 ? -4.604 -18.916 -0.198 1.00 88.00 102 HIS A CA 1
ATOM 811 C C . HIS A 1 102 ? -5.082 -20.224 0.454 1.00 88.00 102 HIS A C 1
ATOM 813 O O . HIS A 1 102 ? -4.584 -20.615 1.510 1.00 88.00 102 HIS A O 1
ATOM 819 N N . THR A 1 103 ? -6.095 -20.856 -0.145 1.00 79.56 103 THR A N 1
ATOM 820 C CA . THR A 1 103 ? -6.632 -22.167 0.269 1.00 79.56 103 THR A CA 1
ATOM 821 C C . THR A 1 103 ? -5.950 -23.286 -0.497 1.00 79.56 103 THR A C 1
ATOM 823 O O . THR A 1 103 ? -5.687 -23.067 -1.702 1.00 79.56 103 THR A O 1
#